Protein AF-A0A9X8GMB8-F1 (afdb_monomer_lite)

Foldseek 3Di:
DPPPPDDDDDDDDDDPVVVVVVQVVCVVVVHHPVRVVVVLVVLVVPPPNSVVVVVVVVVVVVPPPPDPPDPPDDDVVVVVLVVVCVVCVVVVHHPVVVPPPCPVPDDPVRVVVVVCCVVPVPDDD

Radius of gyration: 27.84 Å; chains: 1; bounding box: 99×46×33 Å

pLDDT: mean 79.1, std 17.33, range [40.59, 96.94]

Secondary structure (DSSP, 8-state):
---------------HHHHHHHHHHHHHTT--HHHHHHHHHHHHHT-HHHHHHHHHHHHHHHTS-------TT--HHHHHHHHHHHHHHHTT--GGGGGS----SS-HHHHHHHHHHHHH-----

Structure (mmCIF, N/CA/C/O backbone):
data_AF-A0A9X8GMB8-F1
#
_entry.id   AF-A0A9X8GMB8-F1
#
loop_
_atom_site.group_PDB
_atom_site.id
_atom_site.type_symbol
_atom_site.label_atom_id
_atom_site.label_alt_id
_atom_site.label_comp_id
_atom_site.label_asym_id
_atom_site.label_entity_id
_atom_site.label_seq_id
_atom_site.pdbx_PDB_ins_code
_atom_site.Cartn_x
_atom_site.Cartn_y
_atom_site.Cartn_z
_atom_site.occupancy
_atom_site.B_iso_or_equiv
_atom_site.auth_seq_id
_atom_site.auth_comp_id
_atom_site.auth_asym_id
_atom_site.auth_atom_id
_atom_site.pdbx_PDB_model_num
ATOM 1 N N . MET A 1 1 ? -31.008 -13.058 15.625 1.00 41.88 1 MET A N 1
ATOM 2 C CA . MET A 1 1 ? -31.033 -12.142 14.465 1.00 41.88 1 MET A CA 1
ATOM 3 C C . MET A 1 1 ? -29.823 -12.466 13.608 1.00 41.88 1 MET A C 1
ATOM 5 O O . MET A 1 1 ? -28.707 -12.232 14.051 1.00 41.88 1 MET A O 1
ATOM 9 N N . SER A 1 2 ? -30.019 -13.101 12.454 1.00 46.81 2 SER A N 1
ATOM 10 C CA . SER A 1 2 ? -28.922 -13.451 11.547 1.00 46.81 2 SER A CA 1
ATOM 11 C C . SER A 1 2 ? -28.374 -12.164 10.930 1.00 46.81 2 SER A C 1
ATOM 13 O O . SER A 1 2 ? -29.024 -11.566 10.075 1.00 46.81 2 SER A O 1
ATOM 15 N N . ASN A 1 3 ? -27.221 -11.695 11.413 1.00 53.69 3 ASN A N 1
ATOM 16 C CA . ASN A 1 3 ? -26.537 -10.530 10.860 1.00 53.69 3 ASN A CA 1
ATOM 17 C C . ASN A 1 3 ? -26.014 -10.904 9.467 1.00 53.69 3 ASN A C 1
ATOM 19 O O . ASN A 1 3 ? -24.936 -11.477 9.327 1.00 53.69 3 ASN A O 1
ATOM 23 N N . THR A 1 4 ? -26.826 -10.666 8.440 1.00 54.38 4 THR A N 1
ATOM 24 C CA . THR A 1 4 ? -26.414 -10.876 7.052 1.00 54.38 4 THR A CA 1
ATOM 25 C C . THR A 1 4 ? -25.367 -9.815 6.753 1.00 54.38 4 THR A C 1
ATOM 27 O O . THR A 1 4 ? -25.682 -8.627 6.753 1.00 54.38 4 THR A O 1
ATOM 30 N N . ALA A 1 5 ? -24.112 -10.224 6.571 1.00 65.56 5 ALA A N 1
ATOM 31 C CA . ALA A 1 5 ? -23.031 -9.304 6.250 1.00 65.56 5 ALA A CA 1
ATOM 32 C C . ALA A 1 5 ? -23.316 -8.652 4.888 1.00 65.56 5 ALA A C 1
ATOM 34 O O . ALA A 1 5 ? -23.106 -9.259 3.840 1.00 65.56 5 ALA A O 1
ATOM 35 N N . VAL A 1 6 ? -23.832 -7.423 4.907 1.00 80.25 6 VAL A N 1
ATOM 36 C CA . VAL A 1 6 ? -24.081 -6.642 3.695 1.00 80.25 6 VAL A CA 1
ATOM 37 C C . VAL A 1 6 ? -22.731 -6.220 3.126 1.00 80.25 6 VAL A C 1
ATOM 39 O O . VAL A 1 6 ? -21.990 -5.458 3.746 1.00 80.25 6 VAL A O 1
ATOM 42 N N . SER A 1 7 ? -22.384 -6.735 1.949 1.00 79.69 7 SER A N 1
ATOM 43 C CA . SER A 1 7 ? -21.189 -6.300 1.232 1.00 79.69 7 SER A CA 1
ATOM 44 C C . SER A 1 7 ? -21.454 -4.974 0.524 1.00 79.69 7 SER A C 1
ATOM 46 O O . SER A 1 7 ? -22.381 -4.881 -0.279 1.00 79.69 7 SER A O 1
ATOM 48 N N . VAL A 1 8 ? -20.610 -3.975 0.780 1.00 89.38 8 VAL A N 1
ATOM 49 C CA . VAL A 1 8 ? -20.626 -2.675 0.093 1.00 89.38 8 VAL A CA 1
ATOM 50 C C . VAL A 1 8 ? -19.424 -2.584 -0.848 1.00 89.38 8 VAL A C 1
ATOM 52 O O . VAL A 1 8 ? -18.335 -3.062 -0.522 1.00 89.38 8 VAL A O 1
ATOM 55 N N . GLN A 1 9 ? -19.622 -1.986 -2.024 1.00 91.06 9 GLN A N 1
ATOM 56 C CA . GLN A 1 9 ? -18.561 -1.749 -3.001 1.00 91.06 9 GLN A CA 1
ATOM 57 C C . GLN A 1 9 ? -17.826 -0.437 -2.704 1.00 91.06 9 GLN A C 1
ATOM 59 O O . GLN A 1 9 ? -18.450 0.583 -2.421 1.00 91.06 9 GLN A O 1
ATOM 64 N N . VAL A 1 10 ? -16.498 -0.459 -2.827 1.00 90.75 10 VAL A N 1
ATOM 65 C CA . VAL A 1 10 ? -15.643 0.733 -2.766 1.00 90.75 10 VAL A CA 1
ATOM 66 C C . VAL A 1 10 ? -14.985 0.908 -4.130 1.00 90.75 10 VAL A C 1
ATOM 68 O O . VAL A 1 10 ? -14.307 0.001 -4.607 1.00 90.75 10 VAL A O 1
ATOM 71 N N . ASN A 1 11 ? -15.198 2.065 -4.755 1.00 93.12 11 ASN A N 1
ATOM 72 C CA . ASN A 1 11 ? -14.630 2.401 -6.059 1.00 93.12 11 ASN A CA 1
ATOM 73 C C . ASN A 1 11 ? -13.512 3.430 -5.891 1.00 93.12 11 ASN A C 1
ATOM 75 O O . ASN A 1 11 ? -13.723 4.474 -5.278 1.00 93.12 11 ASN A O 1
ATOM 79 N N . VAL A 1 12 ? -12.344 3.149 -6.467 1.00 91.00 12 VAL A N 1
ATOM 80 C CA . VAL A 1 12 ? -11.163 4.020 -6.418 1.00 91.00 12 VAL A CA 1
ATOM 81 C C . VAL A 1 12 ? -10.651 4.235 -7.837 1.00 91.00 12 VAL A C 1
ATOM 83 O O . VAL A 1 12 ? -10.600 3.297 -8.632 1.00 91.00 12 VAL A O 1
ATOM 86 N N . ARG A 1 13 ? -10.281 5.476 -8.161 1.00 94.88 13 ARG A N 1
ATOM 87 C CA . ARG A 1 13 ? -9.612 5.817 -9.422 1.00 94.88 13 ARG A CA 1
ATOM 88 C C . ARG A 1 13 ? -8.103 5.818 -9.195 1.00 94.88 13 ARG A C 1
ATOM 90 O O . ARG A 1 13 ? -7.647 6.405 -8.220 1.00 94.88 13 ARG A O 1
ATOM 97 N N . MET A 1 14 ? -7.354 5.170 -10.082 1.00 92.62 14 MET A N 1
ATOM 98 C CA . MET A 1 14 ? -5.890 5.161 -10.064 1.00 92.62 14 MET A CA 1
ATOM 99 C C . MET A 1 14 ? -5.339 5.030 -11.483 1.00 92.62 14 MET A C 1
ATOM 101 O O . MET A 1 14 ? -6.042 4.547 -12.378 1.00 92.62 14 MET A O 1
ATOM 105 N N . ASP A 1 15 ? -4.076 5.404 -11.666 1.00 96.50 15 ASP A N 1
ATOM 106 C CA . ASP A 1 15 ? -3.384 5.246 -12.940 1.00 96.50 15 ASP A CA 1
ATOM 107 C C . ASP A 1 15 ? -3.247 3.769 -13.315 1.00 96.50 15 ASP A C 1
ATOM 109 O O . ASP A 1 15 ? -2.898 2.919 -12.493 1.00 96.50 15 ASP A O 1
ATOM 113 N N . LYS A 1 16 ? -3.490 3.450 -14.590 1.00 94.69 16 LYS A N 1
ATOM 114 C CA . LYS A 1 16 ? -3.395 2.073 -15.094 1.00 94.69 16 LYS A CA 1
ATOM 115 C C . LYS A 1 16 ? -2.020 1.426 -14.840 1.00 94.69 16 LYS A C 1
ATOM 117 O O . LYS A 1 16 ? -2.016 0.282 -14.393 1.00 94.69 16 LYS A O 1
ATOM 122 N N . PRO A 1 17 ? -0.875 2.105 -15.063 1.00 95.25 17 PRO A N 1
ATOM 123 C CA . PRO A 1 17 ? 0.432 1.520 -14.769 1.00 95.25 17 PRO A CA 1
ATOM 124 C C . PRO A 1 17 ? 0.619 1.204 -13.282 1.00 95.25 17 PRO A C 1
ATOM 126 O O . PRO A 1 17 ? 1.152 0.151 -12.944 1.00 95.25 17 PRO A O 1
ATOM 129 N N . LEU A 1 18 ? 0.130 2.082 -12.396 1.00 94.25 18 LEU A N 1
ATOM 130 C CA . LEU A 1 18 ? 0.188 1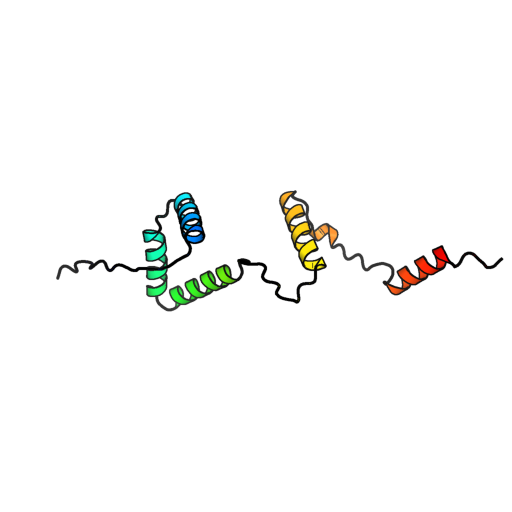.871 -10.950 1.00 94.25 18 LEU A CA 1
ATOM 131 C C . LEU A 1 18 ? -0.657 0.664 -10.533 1.00 94.25 18 LEU A C 1
ATOM 133 O O . LEU A 1 18 ? -0.192 -0.172 -9.762 1.00 94.25 18 LEU A O 1
ATOM 137 N N . ARG A 1 19 ? -1.870 0.543 -11.087 1.00 95.06 19 ARG A N 1
ATOM 138 C CA . ARG A 1 19 ? -2.737 -0.620 -10.875 1.00 95.06 19 ARG A CA 1
ATOM 139 C C . ARG A 1 19 ? -2.041 -1.913 -11.285 1.00 95.06 19 ARG A C 1
ATOM 141 O O . ARG A 1 19 ? -1.972 -2.841 -10.493 1.00 95.06 19 ARG A O 1
ATOM 148 N N . ASP A 1 20 ? -1.523 -1.962 -12.510 1.00 96.38 20 ASP A N 1
ATOM 149 C CA . ASP A 1 20 ? -0.954 -3.186 -13.077 1.00 96.38 20 ASP A CA 1
ATOM 150 C C . ASP A 1 20 ? 0.317 -3.617 -12.314 1.00 96.38 20 ASP A C 1
ATOM 152 O O . ASP A 1 20 ? 0.499 -4.802 -12.031 1.00 96.38 20 ASP A O 1
ATOM 156 N N . ALA A 1 21 ? 1.162 -2.659 -11.910 1.00 95.62 21 ALA A N 1
ATOM 157 C CA . ALA A 1 21 ? 2.334 -2.929 -11.075 1.00 95.62 21 ALA A CA 1
ATOM 158 C C . ALA A 1 21 ? 1.947 -3.406 -9.664 1.00 95.62 21 ALA A C 1
ATOM 160 O O . ALA A 1 21 ? 2.530 -4.363 -9.149 1.00 95.62 21 ALA A O 1
ATOM 161 N N . GLY A 1 22 ? 0.944 -2.769 -9.050 1.00 94.94 22 GLY A N 1
ATOM 162 C CA . GLY A 1 22 ? 0.411 -3.173 -7.751 1.00 94.94 22 GLY A CA 1
ATOM 163 C C . GLY A 1 22 ? -0.185 -4.581 -7.780 1.00 94.94 22 GLY A C 1
ATOM 164 O O . GLY A 1 22 ? 0.141 -5.397 -6.920 1.00 94.94 22 GLY A O 1
ATOM 165 N N . ASP A 1 23 ? -0.992 -4.894 -8.795 1.00 95.75 23 ASP A N 1
ATOM 166 C CA . ASP A 1 23 ? -1.599 -6.215 -8.982 1.00 95.75 23 ASP A CA 1
ATOM 167 C C . ASP A 1 23 ? -0.529 -7.306 -9.133 1.00 95.75 23 ASP A C 1
ATOM 169 O O . ASP A 1 23 ? -0.640 -8.364 -8.512 1.00 95.75 23 ASP A O 1
ATOM 173 N N . ALA A 1 24 ? 0.543 -7.042 -9.889 1.00 96.56 24 ALA A N 1
ATOM 174 C CA . ALA A 1 24 ? 1.665 -7.970 -10.026 1.00 96.56 24 ALA A CA 1
ATOM 175 C C . ALA A 1 24 ? 2.403 -8.200 -8.694 1.00 96.56 24 ALA A C 1
ATOM 177 O O . ALA A 1 24 ? 2.699 -9.344 -8.343 1.00 96.56 24 ALA A O 1
ATOM 178 N N . GLY A 1 25 ? 2.663 -7.136 -7.926 1.00 96.94 25 GLY A N 1
ATOM 179 C CA . GLY A 1 25 ? 3.302 -7.238 -6.610 1.00 96.94 25 GLY A CA 1
ATOM 180 C C . GLY A 1 25 ? 2.457 -8.022 -5.602 1.00 96.94 25 GLY A C 1
ATOM 181 O O . GLY A 1 25 ? 2.964 -8.905 -4.911 1.00 96.94 25 GLY A O 1
ATOM 182 N N . LEU A 1 26 ? 1.149 -7.759 -5.562 1.00 96.56 26 LEU A N 1
ATOM 183 C CA . LEU A 1 26 ? 0.211 -8.490 -4.709 1.00 96.56 26 LEU A CA 1
ATOM 184 C C . LEU A 1 26 ? 0.085 -9.962 -5.126 1.00 96.56 26 LEU A C 1
ATOM 186 O O . LEU A 1 26 ? 0.103 -10.846 -4.266 1.00 96.56 26 LEU A O 1
ATOM 190 N N . ALA A 1 27 ? 0.036 -10.243 -6.431 1.00 95.81 27 ALA A N 1
ATOM 191 C CA . ALA A 1 27 ? 0.009 -11.605 -6.955 1.00 95.81 27 ALA A CA 1
ATOM 192 C C . ALA A 1 27 ? 1.277 -12.391 -6.589 1.00 95.81 27 ALA A C 1
ATOM 194 O O . ALA A 1 27 ? 1.175 -13.551 -6.193 1.00 95.81 27 ALA A O 1
ATOM 195 N N . ALA A 1 28 ? 2.455 -11.758 -6.636 1.00 96.44 28 ALA A N 1
ATOM 196 C CA . ALA A 1 28 ? 3.709 -12.370 -6.193 1.00 96.44 28 ALA A CA 1
ATOM 197 C C . ALA A 1 28 ? 3.696 -12.735 -4.695 1.00 96.44 28 ALA A C 1
ATOM 199 O O . ALA A 1 28 ? 4.348 -13.693 -4.286 1.00 96.44 28 ALA A O 1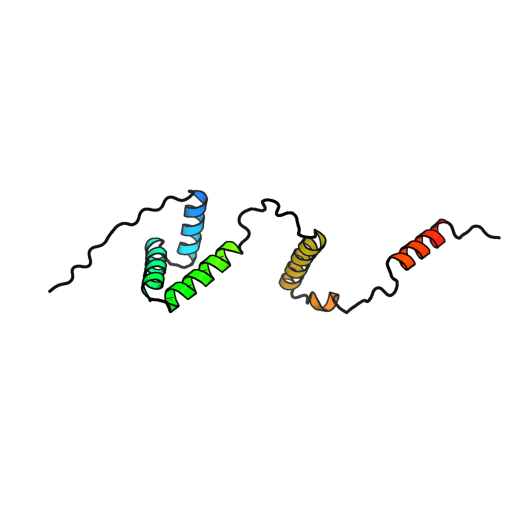
ATOM 200 N N . MET A 1 29 ? 2.915 -12.015 -3.884 1.00 96.12 29 MET A N 1
ATOM 201 C CA . MET A 1 29 ? 2.674 -12.330 -2.471 1.00 96.12 29 MET A CA 1
ATOM 202 C C . MET A 1 29 ? 1.530 -13.336 -2.2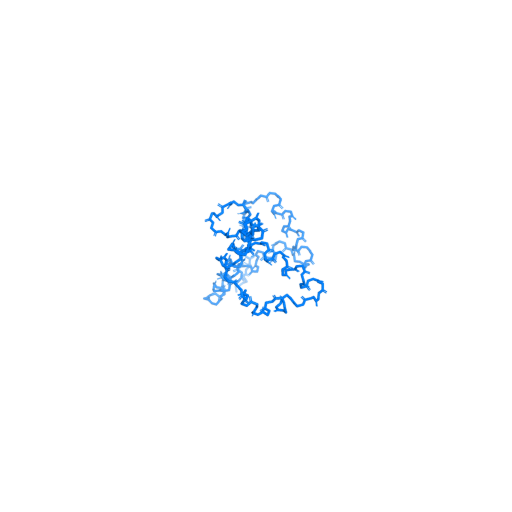44 1.00 96.12 29 MET A C 1
ATOM 204 O O . MET A 1 29 ? 1.247 -13.685 -1.098 1.00 96.12 29 MET A O 1
ATOM 208 N N . GLY A 1 30 ? 0.834 -13.782 -3.295 1.00 96.56 30 GLY A N 1
ATOM 209 C CA . GLY A 1 30 ? -0.353 -14.637 -3.181 1.00 96.56 30 GLY A CA 1
ATOM 210 C C . GLY A 1 30 ? -1.575 -13.931 -2.578 1.00 96.56 30 GLY A C 1
ATOM 211 O O . GLY A 1 30 ? -2.475 -14.587 -2.055 1.00 96.56 30 GLY A O 1
ATOM 212 N N . VAL A 1 31 ? -1.615 -12.597 -2.625 1.00 96.50 31 VAL A N 1
ATOM 213 C CA . VAL A 1 31 ? -2.689 -11.773 -2.057 1.00 96.50 31 VAL A CA 1
ATOM 214 C C . VAL A 1 31 ? -3.511 -11.166 -3.189 1.00 96.50 31 VAL A C 1
ATOM 216 O O . VAL A 1 31 ? -2.966 -10.566 -4.107 1.00 96.50 31 VAL A O 1
ATOM 219 N N . SER A 1 32 ? -4.841 -11.275 -3.133 1.00 95.31 32 SER A N 1
ATOM 220 C CA . SER A 1 32 ? -5.695 -10.576 -4.104 1.00 95.31 32 SER A CA 1
ATOM 221 C C . SER A 1 32 ? -5.854 -9.086 -3.756 1.00 95.31 32 SER A C 1
ATOM 223 O O . SER A 1 32 ? -5.859 -8.728 -2.570 1.00 95.31 32 SER A O 1
ATOM 225 N N . PRO A 1 33 ? -6.101 -8.205 -4.745 1.00 94.00 33 PRO A N 1
ATOM 226 C CA . PRO A 1 33 ? -6.335 -6.779 -4.497 1.00 94.00 33 PRO A CA 1
ATOM 227 C C . PRO A 1 33 ? -7.446 -6.516 -3.472 1.00 94.00 33 PRO A C 1
ATOM 229 O O . PRO A 1 33 ? -7.293 -5.711 -2.553 1.00 94.00 33 PRO A O 1
ATOM 232 N N . THR A 1 34 ? -8.550 -7.263 -3.547 1.00 93.38 34 THR A N 1
ATOM 233 C CA . THR A 1 34 ? -9.655 -7.150 -2.585 1.00 93.38 34 THR A CA 1
ATOM 234 C C . THR A 1 34 ? -9.237 -7.527 -1.161 1.00 93.38 34 THR A C 1
ATOM 236 O O . THR A 1 34 ? -9.687 -6.892 -0.205 1.00 93.38 34 THR A O 1
ATOM 239 N N . GLN A 1 35 ? -8.384 -8.541 -0.987 1.00 94.94 35 GLN A N 1
ATOM 240 C CA . GLN A 1 35 ? -7.867 -8.916 0.333 1.00 94.94 35 GLN A CA 1
ATOM 241 C C . GLN A 1 35 ? -6.937 -7.842 0.896 1.00 94.94 35 GLN A C 1
ATOM 243 O O . GLN A 1 35 ? -7.057 -7.514 2.078 1.00 94.94 35 GLN A O 1
ATOM 248 N N . ALA A 1 36 ? -6.063 -7.264 0.069 1.00 94.81 36 ALA A N 1
ATOM 249 C CA . ALA A 1 36 ? -5.191 -6.166 0.478 1.00 94.81 36 ALA A CA 1
ATOM 250 C C . ALA A 1 36 ? -6.018 -4.968 0.979 1.00 94.81 36 ALA A C 1
ATOM 252 O O . ALA A 1 36 ? -5.877 -4.553 2.131 1.00 94.81 36 ALA A O 1
ATOM 253 N N . VAL A 1 37 ? -6.986 -4.509 0.178 1.00 94.12 37 VAL A N 1
ATOM 254 C CA . VAL A 1 37 ? -7.891 -3.400 0.532 1.00 94.12 37 VAL A CA 1
ATOM 255 C C . VAL A 1 37 ? -8.664 -3.694 1.821 1.00 94.12 37 VAL A C 1
ATOM 257 O O . VAL A 1 37 ? -8.667 -2.887 2.749 1.00 94.12 37 VAL A O 1
ATOM 260 N N . ARG A 1 38 ? -9.268 -4.882 1.952 1.00 94.44 38 ARG A N 1
ATOM 261 C CA . ARG A 1 38 ? -9.986 -5.265 3.182 1.00 94.44 38 ARG A CA 1
ATOM 262 C C . ARG A 1 38 ? -9.080 -5.334 4.409 1.00 94.44 38 ARG A C 1
ATOM 264 O O . ARG A 1 38 ? -9.561 -5.176 5.526 1.00 94.44 38 ARG A O 1
ATOM 271 N N . THR A 1 39 ? -7.794 -5.621 4.238 1.00 95.00 39 THR A N 1
ATOM 272 C CA . THR A 1 39 ? -6.828 -5.648 5.345 1.00 95.00 39 THR A CA 1
ATOM 273 C C . THR A 1 39 ? -6.525 -4.240 5.832 1.00 95.00 39 THR A C 1
ATOM 275 O O . THR A 1 39 ? -6.584 -4.004 7.035 1.00 95.00 39 THR A O 1
ATOM 278 N N . VAL A 1 40 ? -6.326 -3.295 4.911 1.00 94.62 40 VAL A N 1
ATOM 279 C CA . VAL A 1 40 ? -6.156 -1.872 5.239 1.00 94.62 40 VAL A CA 1
ATOM 280 C C . VAL A 1 40 ? -7.382 -1.332 5.983 1.00 94.62 40 VAL A C 1
ATOM 282 O O . VAL A 1 40 ? -7.239 -0.721 7.038 1.00 94.62 40 VAL A O 1
ATOM 285 N N . TRP A 1 41 ? -8.596 -1.632 5.506 1.00 94.81 41 TRP A N 1
ATOM 286 C CA . TRP A 1 41 ? -9.830 -1.205 6.182 1.00 94.81 41 TRP A CA 1
ATOM 287 C C . TRP A 1 41 ? -10.012 -1.836 7.565 1.00 94.81 41 TRP A C 1
ATOM 289 O O . TRP A 1 41 ? -10.447 -1.158 8.493 1.00 94.81 41 TRP A O 1
ATOM 299 N N . ARG A 1 42 ? -9.660 -3.118 7.730 1.00 95.44 42 ARG A N 1
ATOM 300 C CA . ARG A 1 42 ? -9.670 -3.763 9.052 1.00 95.44 42 ARG A CA 1
ATOM 301 C C . ARG A 1 42 ? -8.683 -3.095 9.997 1.00 95.44 42 ARG A C 1
ATOM 303 O O . ARG A 1 42 ? -9.036 -2.866 11.143 1.00 95.44 42 ARG A O 1
ATOM 310 N N . LEU A 1 43 ? -7.491 -2.748 9.514 1.00 95.94 43 LEU A N 1
ATOM 311 C CA . LEU A 1 43 ? -6.499 -2.049 10.321 1.00 95.94 43 LEU A CA 1
ATOM 312 C C . LEU A 1 43 ? -7.013 -0.674 10.764 1.00 95.94 43 LEU A C 1
ATOM 314 O O . LEU A 1 43 ? -6.927 -0.360 11.944 1.00 95.94 43 LEU A O 1
ATOM 318 N N . ALA A 1 44 ? -7.634 0.093 9.864 1.00 94.69 44 ALA A N 1
ATOM 319 C CA . ALA A 1 44 ? -8.261 1.370 10.211 1.00 94.69 44 ALA A CA 1
ATOM 320 C C . ALA A 1 44 ? -9.376 1.212 11.262 1.00 94.69 44 ALA A C 1
ATOM 322 O O . ALA A 1 44 ? -9.514 2.041 12.159 1.00 94.69 44 ALA A O 1
ATOM 323 N N . ALA A 1 45 ? -10.150 0.127 11.181 1.00 95.81 45 ALA A N 1
ATOM 324 C CA . ALA A 1 45 ? -11.234 -0.166 12.116 1.00 95.81 45 ALA A CA 1
ATOM 325 C C . ALA A 1 45 ? -10.760 -0.682 13.491 1.00 95.81 45 ALA A C 1
ATOM 327 O O . ALA A 1 45 ? -11.563 -0.738 14.420 1.00 95.81 45 ALA A O 1
ATOM 328 N N . SER A 1 46 ? -9.478 -1.027 13.657 1.00 95.31 46 SER A N 1
ATOM 329 C CA . SER A 1 46 ? -8.918 -1.570 14.909 1.00 95.31 46 SER A CA 1
ATOM 330 C C . SER A 1 46 ? -8.657 -0.517 16.001 1.00 95.31 46 SER A C 1
ATOM 332 O O . SER A 1 46 ? -8.032 -0.825 17.017 1.00 95.31 46 SER A O 1
ATOM 334 N N . GLY A 1 47 ? -9.105 0.727 15.817 1.00 94.38 47 GLY A N 1
ATOM 335 C CA . GLY A 1 47 ? -8.937 1.806 16.793 1.00 94.38 47 GLY A CA 1
ATOM 336 C C . GLY A 1 47 ? -7.539 2.448 16.773 1.00 94.38 47 GLY A C 1
ATOM 337 O O . GLY A 1 47 ? -6.825 2.333 15.774 1.00 94.38 47 GLY A O 1
ATOM 338 N N . PRO A 1 48 ? -7.120 3.131 17.858 1.00 95.94 48 PRO A N 1
ATOM 339 C CA . PRO A 1 48 ? -5.927 3.988 17.859 1.00 95.94 48 PRO A CA 1
ATOM 340 C C . PRO A 1 48 ? -4.638 3.288 17.412 1.00 95.94 48 PRO A C 1
ATOM 342 O O . PRO A 1 48 ? -3.882 3.836 16.617 1.00 95.94 48 PRO A O 1
ATOM 345 N N . ALA A 1 49 ? -4.414 2.046 17.850 1.00 93.19 49 ALA A N 1
ATOM 346 C CA . ALA A 1 49 ? -3.239 1.269 17.452 1.00 93.19 49 ALA A CA 1
ATOM 347 C C . ALA A 1 49 ? -3.201 0.974 15.942 1.00 93.19 49 ALA A C 1
ATOM 349 O O . ALA A 1 49 ? -2.134 0.990 15.329 1.00 93.19 49 ALA A O 1
ATOM 350 N N . GLY A 1 50 ? -4.365 0.727 15.334 1.00 94.44 50 GLY A N 1
ATOM 351 C CA . GLY A 1 50 ? -4.485 0.519 13.896 1.00 94.44 50 GLY A CA 1
ATOM 352 C C . GLY A 1 50 ? -4.231 1.795 13.095 1.00 94.44 50 GLY A C 1
ATOM 353 O O . GLY A 1 50 ? -3.526 1.758 12.088 1.00 94.44 50 GLY A O 1
ATOM 354 N N . ILE A 1 51 ? -4.718 2.935 13.594 1.00 95.88 51 ILE A N 1
ATOM 355 C CA . ILE A 1 51 ? -4.447 4.255 13.008 1.00 95.88 51 ILE A CA 1
ATOM 356 C C . ILE A 1 51 ? -2.942 4.548 13.037 1.00 95.88 51 ILE A C 1
ATOM 358 O O . ILE A 1 51 ? -2.367 4.837 11.992 1.00 95.88 51 ILE A O 1
ATOM 362 N N . SER A 1 52 ? -2.269 4.356 14.176 1.00 94.81 52 SER A N 1
ATOM 363 C CA . SER A 1 52 ? -0.817 4.563 14.270 1.00 94.81 52 SER A CA 1
ATOM 364 C C . SER A 1 52 ? -0.008 3.632 13.358 1.00 94.81 52 SER A C 1
ATOM 366 O O . SER A 1 52 ? 1.060 4.005 12.871 1.00 94.81 52 SER A O 1
ATOM 368 N N . ALA A 1 53 ? -0.481 2.407 13.113 1.00 94.25 53 ALA A N 1
ATOM 369 C CA . ALA A 1 53 ? 0.156 1.501 12.159 1.00 94.25 53 ALA A CA 1
ATOM 370 C C . ALA A 1 53 ? -0.000 1.991 10.707 1.00 94.25 53 ALA A C 1
ATOM 372 O O . ALA A 1 53 ? 0.952 1.911 9.930 1.00 94.25 53 ALA A O 1
ATOM 373 N N . LEU A 1 54 ? -1.168 2.536 10.352 1.00 95.44 54 LEU A N 1
ATOM 374 C CA . LEU A 1 54 ? -1.407 3.139 9.039 1.00 95.44 54 LEU A CA 1
ATOM 375 C C . LEU A 1 54 ? -0.592 4.416 8.827 1.00 95.44 54 LEU A C 1
ATOM 377 O O . LEU A 1 54 ? -0.020 4.587 7.756 1.00 95.44 54 LEU A O 1
ATOM 381 N N . GLU A 1 55 ? -0.475 5.275 9.840 1.00 94.81 55 GLU A N 1
ATOM 382 C CA . GLU A 1 55 ? 0.365 6.479 9.777 1.00 94.81 55 GLU A CA 1
ATOM 383 C C . GLU A 1 55 ? 1.819 6.128 9.447 1.00 94.81 55 GLU A C 1
ATOM 385 O O . GLU A 1 55 ? 2.416 6.726 8.552 1.00 94.81 55 GLU A O 1
ATOM 390 N N . LYS A 1 56 ? 2.373 5.098 10.102 1.00 93.62 56 LYS A N 1
ATOM 391 C CA . LYS A 1 56 ? 3.725 4.597 9.808 1.00 93.62 56 LYS A CA 1
ATOM 392 C C . LYS A 1 56 ? 3.838 4.052 8.385 1.00 93.62 56 LYS A C 1
ATOM 394 O O . LYS A 1 56 ? 4.795 4.377 7.690 1.00 93.62 56 LYS A O 1
ATOM 399 N N . LEU A 1 57 ? 2.860 3.257 7.944 1.00 91.81 57 LEU A N 1
ATOM 400 C CA . LEU A 1 57 ? 2.826 2.705 6.587 1.00 91.81 57 LEU A CA 1
ATOM 401 C C . LEU A 1 57 ? 2.833 3.819 5.527 1.00 91.81 57 LEU A C 1
ATOM 403 O O . LEU A 1 57 ? 3.604 3.758 4.569 1.00 91.81 57 LEU A O 1
ATOM 407 N N . PHE A 1 58 ? 2.003 4.848 5.703 1.00 89.62 58 PHE A N 1
ATOM 408 C CA . PHE A 1 58 ? 1.918 5.970 4.768 1.00 89.62 58 PHE A CA 1
ATOM 409 C C . PHE A 1 58 ? 3.160 6.862 4.806 1.00 89.62 58 PHE A C 1
ATOM 411 O O . PHE A 1 58 ? 3.622 7.287 3.748 1.00 89.62 58 PHE A O 1
ATOM 418 N N . ALA A 1 59 ? 3.759 7.077 5.979 1.00 90.31 59 ALA A N 1
ATOM 419 C CA . ALA A 1 59 ? 5.030 7.787 6.095 1.00 90.31 59 ALA A CA 1
ATOM 420 C C . ALA A 1 59 ? 6.166 7.056 5.353 1.00 90.31 59 ALA A C 1
ATOM 422 O O . ALA A 1 59 ? 6.932 7.684 4.626 1.00 90.31 59 ALA A O 1
ATOM 423 N N . SER A 1 60 ? 6.242 5.723 5.460 1.00 82.25 60 SER A N 1
ATOM 424 C CA . SER A 1 60 ? 7.210 4.919 4.699 1.00 82.25 60 SER A CA 1
ATOM 425 C C . SER A 1 60 ? 6.948 4.937 3.190 1.00 82.25 60 SER A C 1
ATOM 427 O O . SER A 1 60 ? 7.894 4.908 2.408 1.00 82.25 60 SER A O 1
ATOM 429 N N . SER A 1 61 ? 5.684 5.019 2.766 1.00 73.56 61 SER A N 1
ATOM 430 C CA . SER A 1 61 ? 5.331 5.135 1.346 1.00 73.56 61 SER A CA 1
ATOM 431 C C . SER A 1 61 ? 5.711 6.493 0.753 1.00 73.56 61 SER A C 1
ATOM 433 O O . SER A 1 61 ? 6.110 6.544 -0.406 1.00 73.56 61 SER A O 1
ATOM 435 N N . ALA A 1 62 ? 5.602 7.579 1.524 1.00 59.78 62 ALA A N 1
ATOM 436 C CA . ALA A 1 62 ? 6.004 8.922 1.096 1.00 59.78 62 ALA A CA 1
ATOM 437 C C . ALA A 1 62 ? 7.532 9.097 1.028 1.00 59.78 62 ALA A C 1
ATOM 439 O O . ALA A 1 62 ? 8.022 9.959 0.307 1.00 59.78 62 ALA A O 1
ATOM 440 N N . ALA A 1 63 ? 8.283 8.267 1.757 1.00 55.69 63 ALA A N 1
ATOM 441 C CA . ALA A 1 63 ? 9.743 8.229 1.709 1.00 55.69 63 ALA A CA 1
ATOM 442 C C . ALA A 1 63 ? 10.297 7.430 0.511 1.00 55.69 63 ALA A C 1
ATOM 444 O O . ALA A 1 63 ? 11.502 7.447 0.267 1.00 55.69 63 ALA A O 1
ATOM 445 N N . SER A 1 64 ? 9.444 6.722 -0.241 1.00 47.53 64 SER A N 1
ATOM 446 C CA . SER A 1 64 ? 9.850 6.091 -1.497 1.00 47.53 64 SER A CA 1
ATOM 447 C C . SER A 1 64 ? 9.872 7.157 -2.599 1.00 47.53 64 SER A C 1
ATOM 449 O O . SER A 1 64 ? 8.859 7.835 -2.783 1.00 47.53 64 SER A O 1
ATOM 451 N N . PRO A 1 65 ? 10.986 7.348 -3.331 1.00 45.31 65 PRO A N 1
ATOM 452 C CA . PRO A 1 65 ? 11.127 8.440 -4.285 1.00 45.31 65 PRO A CA 1
ATOM 453 C C . PRO A 1 65 ? 10.334 8.131 -5.561 1.00 45.31 65 PRO A C 1
ATOM 455 O O . PRO A 1 65 ? 10.883 7.734 -6.587 1.00 45.31 65 PRO A O 1
ATOM 458 N N . ALA A 1 66 ? 9.016 8.310 -5.510 1.00 48.06 66 ALA A N 1
ATOM 459 C CA . ALA A 1 66 ? 8.210 8.453 -6.707 1.00 48.06 66 ALA A CA 1
ATOM 460 C C . ALA A 1 66 ? 8.351 9.902 -7.187 1.00 48.06 66 ALA A C 1
ATOM 462 O O . ALA A 1 66 ? 7.776 10.825 -6.618 1.00 48.06 66 ALA A O 1
ATOM 463 N N . HIS A 1 67 ? 9.134 10.040 -8.257 1.00 43.34 67 HIS A N 1
ATOM 464 C CA . HIS A 1 67 ? 9.497 11.260 -8.975 1.00 43.34 67 HIS A CA 1
ATOM 465 C C . HIS A 1 67 ? 10.641 12.057 -8.347 1.00 43.34 67 HIS A C 1
ATOM 467 O O . HIS A 1 67 ? 10.463 12.895 -7.470 1.00 43.34 67 HIS A O 1
ATOM 473 N N . ALA A 1 68 ? 11.827 11.865 -8.931 1.00 44.59 68 ALA A N 1
ATOM 474 C CA . ALA A 1 68 ? 12.847 12.894 -9.052 1.00 44.59 68 ALA A CA 1
ATOM 475 C C . ALA A 1 68 ? 12.260 14.123 -9.780 1.0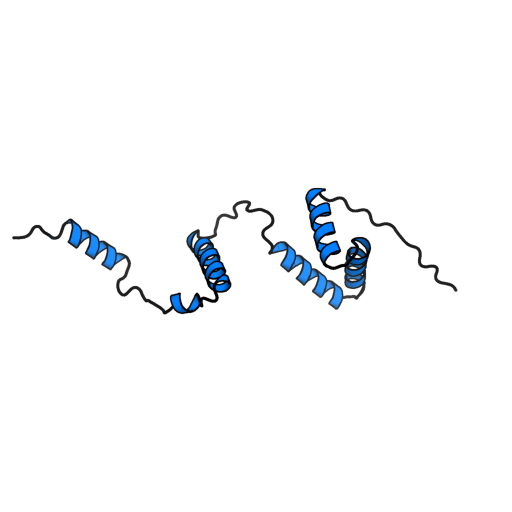0 44.59 68 ALA A C 1
ATOM 477 O O . ALA A 1 68 ? 12.498 14.356 -10.960 1.00 44.59 68 ALA A O 1
ATOM 478 N N . GLY A 1 69 ? 11.428 14.886 -9.080 1.00 40.59 69 GLY A N 1
ATOM 479 C CA . GLY A 1 69 ? 11.214 16.297 -9.327 1.00 40.59 69 GLY A CA 1
ATOM 480 C C . GLY A 1 69 ? 12.151 17.022 -8.382 1.00 40.59 69 GLY A C 1
ATOM 481 O O . GLY A 1 69 ? 11.908 17.029 -7.181 1.00 40.59 69 GLY A O 1
ATOM 482 N N . ALA A 1 70 ? 13.252 17.527 -8.936 1.00 53.09 70 ALA A N 1
ATOM 483 C CA . ALA A 1 70 ? 14.279 18.338 -8.295 1.00 53.09 70 ALA A CA 1
ATOM 484 C C . ALA A 1 70 ? 13.812 19.057 -7.012 1.00 53.09 70 ALA A C 1
ATOM 486 O O . ALA A 1 70 ? 13.268 20.160 -7.068 1.00 53.09 70 ALA A O 1
ATOM 487 N N . SER A 1 71 ? 14.077 18.455 -5.849 1.00 46.50 71 SER A N 1
ATOM 488 C CA . SER A 1 71 ? 14.137 19.205 -4.599 1.00 46.50 71 SER A CA 1
ATOM 489 C C . SER A 1 71 ? 15.571 19.687 -4.447 1.00 46.50 71 SER A C 1
ATOM 491 O O . SER A 1 71 ? 16.486 18.947 -4.089 1.00 46.50 71 SER A O 1
ATOM 493 N N . SER A 1 72 ? 15.753 20.935 -4.859 1.00 52.75 72 SER A N 1
ATOM 494 C CA . SER A 1 72 ? 16.963 21.732 -4.731 1.00 52.75 72 SER A CA 1
ATOM 495 C C . SER A 1 72 ? 17.491 21.687 -3.290 1.00 52.75 72 SER A C 1
ATOM 497 O O . SER A 1 72 ? 16.922 22.326 -2.409 1.00 52.75 72 SER A O 1
ATOM 499 N N . GLY A 1 73 ? 18.575 20.943 -3.048 1.00 58.09 73 GLY A N 1
ATOM 500 C CA . GLY A 1 73 ? 19.271 20.939 -1.755 1.00 58.09 73 GLY A CA 1
ATOM 501 C C . GLY A 1 73 ? 20.220 19.764 -1.505 1.00 58.09 73 GLY A C 1
ATOM 502 O O . GLY A 1 73 ? 21.110 19.879 -0.665 1.00 58.09 73 GLY A O 1
ATOM 503 N N . GLU A 1 74 ? 20.086 18.646 -2.221 1.00 56.78 74 GLU A N 1
ATOM 504 C CA . GLU A 1 74 ? 21.004 17.518 -2.034 1.00 56.78 74 GLU A CA 1
ATOM 505 C C . GLU A 1 74 ? 22.328 17.740 -2.767 1.00 56.78 74 GLU A C 1
ATOM 507 O O . GLU A 1 74 ? 22.377 17.884 -3.988 1.00 56.78 74 GLU A O 1
ATOM 512 N N . ASN A 1 75 ? 23.420 17.755 -1.999 1.00 72.00 75 ASN A N 1
ATOM 513 C CA . ASN A 1 75 ? 24.770 17.797 -2.541 1.00 72.00 75 ASN A CA 1
ATOM 514 C C . ASN A 1 75 ? 24.989 16.553 -3.433 1.00 72.00 75 ASN A C 1
ATOM 516 O O . ASN A 1 75 ? 24.833 15.432 -2.936 1.00 72.00 75 ASN A O 1
ATOM 520 N N . PRO A 1 76 ? 25.372 16.709 -4.714 1.00 72.06 76 PRO A N 1
ATOM 521 C CA . PRO A 1 76 ? 25.594 15.588 -5.632 1.00 72.06 76 PRO A CA 1
ATOM 522 C C . PRO A 1 76 ? 26.625 14.575 -5.111 1.00 72.06 76 PRO A C 1
ATOM 524 O O . PRO A 1 76 ? 26.553 13.394 -5.447 1.00 72.06 76 PRO A O 1
ATOM 527 N N . LEU A 1 77 ? 27.540 15.000 -4.233 1.00 76.38 77 LEU A N 1
ATOM 528 C CA . LEU A 1 77 ? 28.487 14.115 -3.553 1.00 76.38 77 LEU A CA 1
ATOM 529 C C . LEU A 1 77 ? 27.790 13.132 -2.605 1.00 76.38 77 LEU A C 1
ATOM 531 O O . LEU A 1 77 ? 28.169 11.965 -2.554 1.00 76.38 77 LEU A O 1
ATOM 535 N N . ASN A 1 78 ? 26.736 13.560 -1.904 1.00 76.06 78 ASN A N 1
ATOM 536 C CA . ASN A 1 78 ? 25.976 12.686 -1.007 1.00 76.06 78 ASN A CA 1
ATOM 537 C C . ASN A 1 78 ? 25.187 11.636 -1.797 1.00 76.06 78 ASN A C 1
ATOM 539 O O . ASN A 1 78 ? 25.130 10.473 -1.398 1.00 76.06 78 ASN A O 1
ATOM 543 N N . GLN A 1 79 ? 24.634 12.025 -2.950 1.00 76.19 79 GLN A N 1
ATOM 544 C CA . GLN A 1 79 ? 23.976 11.089 -3.865 1.00 76.19 79 GLN A CA 1
ATOM 545 C C . GLN A 1 79 ? 24.978 10.078 -4.442 1.00 76.19 79 GLN A C 1
ATOM 547 O O . GLN A 1 79 ? 24.717 8.873 -4.434 1.00 76.19 79 GLN A O 1
ATOM 552 N N . GLY A 1 80 ? 26.152 10.549 -4.876 1.00 80.12 80 GLY A N 1
ATOM 553 C CA . GLY A 1 80 ? 27.240 9.688 -5.343 1.00 80.12 80 GLY A CA 1
ATOM 554 C C . GLY A 1 80 ? 27.714 8.703 -4.271 1.00 80.12 80 GLY A C 1
ATOM 555 O O . GLY A 1 80 ? 27.883 7.515 -4.552 1.00 80.12 80 GLY A O 1
ATOM 556 N N . TRP A 1 81 ? 27.847 9.163 -3.025 1.00 84.06 81 TRP A N 1
ATOM 557 C CA . TRP A 1 81 ? 28.228 8.321 -1.892 1.00 84.06 81 TRP A CA 1
ATOM 558 C C . TRP A 1 81 ? 27.185 7.243 -1.580 1.00 84.06 81 TRP A C 1
ATOM 560 O O . TRP A 1 81 ? 27.540 6.087 -1.345 1.00 84.06 81 TRP A O 1
ATOM 570 N N . GLY A 1 82 ? 25.894 7.585 -1.640 1.00 80.19 82 GLY A N 1
ATOM 571 C CA . GLY A 1 82 ? 24.807 6.620 -1.461 1.00 80.19 82 GLY A CA 1
ATOM 572 C C . GLY A 1 82 ? 24.850 5.486 -2.490 1.00 80.19 82 GLY A C 1
ATOM 573 O O . GLY A 1 82 ? 24.727 4.314 -2.128 1.00 80.19 82 GLY A O 1
ATOM 574 N N . LEU A 1 83 ? 25.098 5.817 -3.762 1.00 87.31 83 LEU A N 1
ATOM 575 C CA . LEU A 1 83 ? 25.246 4.832 -4.840 1.00 87.31 83 LEU A CA 1
ATOM 576 C C . LEU A 1 83 ? 26.468 3.926 -4.635 1.00 87.31 83 LEU A C 1
ATOM 578 O O . LEU A 1 83 ? 26.368 2.708 -4.796 1.00 87.31 83 LEU A O 1
ATOM 582 N N . PHE A 1 84 ? 27.605 4.512 -4.256 1.00 84.38 84 PHE A N 1
ATOM 583 C CA . PHE A 1 84 ? 28.839 3.780 -3.977 1.00 84.38 84 PHE A CA 1
ATOM 584 C C . PHE A 1 84 ? 28.673 2.804 -2.805 1.00 84.38 84 PHE A C 1
ATOM 586 O O . PHE A 1 84 ? 28.953 1.613 -2.945 1.00 84.38 84 PHE A O 1
ATOM 593 N N . SER A 1 85 ? 28.135 3.281 -1.680 1.00 82.00 85 SER A N 1
ATOM 594 C CA . SER A 1 85 ? 27.895 2.464 -0.487 1.00 82.00 85 SER A CA 1
ATOM 595 C C . SER A 1 85 ? 26.967 1.280 -0.788 1.00 82.00 85 SER A C 1
ATOM 597 O O . SER A 1 85 ? 27.275 0.135 -0.446 1.00 82.00 85 SER A O 1
ATOM 599 N N . ALA A 1 86 ? 25.885 1.523 -1.538 1.00 81.94 86 ALA A N 1
ATOM 600 C CA . ALA A 1 86 ? 24.971 0.470 -1.967 1.00 81.94 86 ALA A CA 1
ATOM 601 C C . ALA A 1 86 ? 25.661 -0.588 -2.850 1.00 81.94 86 ALA A C 1
ATOM 603 O O . ALA A 1 86 ? 25.382 -1.782 -2.719 1.00 81.94 86 ALA A O 1
ATOM 604 N N . ALA A 1 87 ? 26.576 -0.181 -3.735 1.00 84.75 87 ALA A N 1
ATOM 605 C CA . ALA A 1 87 ? 27.356 -1.108 -4.552 1.00 84.75 87 ALA A CA 1
ATOM 606 C C . ALA A 1 87 ? 28.324 -1.951 -3.703 1.00 84.75 87 ALA A C 1
ATOM 608 O O . ALA A 1 87 ? 28.388 -3.168 -3.889 1.00 84.75 87 ALA A O 1
ATOM 609 N N . CYS A 1 88 ? 29.012 -1.341 -2.733 1.00 82.75 88 CYS A N 1
ATOM 610 C CA . CYS A 1 88 ? 29.890 -2.045 -1.797 1.00 82.75 88 CYS A CA 1
ATOM 611 C C . CYS A 1 88 ? 29.134 -3.112 -0.998 1.00 82.75 88 CYS A C 1
ATOM 613 O O . CYS A 1 88 ? 29.564 -4.264 -0.969 1.00 82.75 88 CYS A O 1
ATOM 615 N N . THR A 1 89 ? 27.957 -2.783 -0.451 1.00 81.50 89 THR A N 1
ATOM 616 C CA . THR A 1 89 ? 27.120 -3.758 0.272 1.00 81.50 89 THR A CA 1
ATOM 617 C C . THR A 1 89 ? 26.753 -4.958 -0.603 1.00 81.50 89 THR A C 1
ATOM 619 O O . THR A 1 89 ? 26.824 -6.099 -0.149 1.00 81.50 89 THR A O 1
ATOM 622 N N . ARG A 1 90 ? 26.407 -4.734 -1.878 1.00 83.75 90 ARG A N 1
ATOM 623 C CA . ARG A 1 90 ? 26.070 -5.822 -2.819 1.00 83.75 90 ARG A CA 1
ATOM 624 C C . ARG A 1 90 ? 27.257 -6.734 -3.125 1.00 83.75 90 ARG A C 1
ATOM 626 O O . ARG A 1 90 ? 27.049 -7.897 -3.454 1.00 83.75 90 ARG A O 1
ATOM 633 N N . LEU A 1 91 ? 28.475 -6.214 -3.010 1.00 86.00 91 LEU A N 1
ATOM 634 C CA . LEU A 1 91 ? 29.721 -6.954 -3.203 1.00 86.00 91 LEU A CA 1
ATOM 635 C C . LEU A 1 91 ? 30.271 -7.549 -1.894 1.00 86.00 91 LEU A C 1
ATOM 637 O O . LEU A 1 91 ? 31.337 -8.156 -1.912 1.00 86.00 91 LEU A O 1
ATOM 641 N N . GLY A 1 92 ? 29.567 -7.383 -0.767 1.00 83.62 92 GLY A N 1
ATOM 642 C CA . GLY A 1 92 ? 30.041 -7.813 0.552 1.00 83.62 92 GLY A CA 1
ATOM 643 C C . GLY A 1 92 ? 31.238 -7.006 1.066 1.00 83.62 92 GLY A C 1
ATOM 644 O O . GLY A 1 92 ? 31.944 -7.461 1.962 1.00 83.62 92 GLY A O 1
ATOM 645 N N . LEU A 1 93 ? 31.481 -5.827 0.489 1.00 82.94 93 LEU A N 1
ATOM 646 C CA . LEU A 1 93 ? 32.535 -4.908 0.896 1.00 82.94 93 LEU A CA 1
ATOM 647 C C . LEU A 1 93 ? 31.994 -3.959 1.964 1.00 82.94 93 LEU A C 1
ATOM 649 O O . LEU A 1 93 ? 30.945 -3.334 1.783 1.00 82.94 93 LEU A O 1
ATOM 653 N N . ASP A 1 94 ? 32.730 -3.824 3.062 1.00 73.69 94 ASP A N 1
ATOM 654 C CA . ASP A 1 94 ? 32.410 -2.847 4.094 1.00 73.69 94 ASP A CA 1
ATOM 655 C C . ASP A 1 94 ? 32.855 -1.441 3.659 1.00 73.69 94 ASP A C 1
ATOM 657 O O . ASP A 1 94 ? 34.033 -1.085 3.724 1.00 73.69 94 ASP A O 1
ATOM 661 N N . ALA A 1 95 ? 31.895 -0.625 3.218 1.00 63.19 95 ALA A N 1
ATOM 662 C CA . ALA A 1 95 ? 32.139 0.769 2.855 1.00 63.19 95 ALA A CA 1
ATOM 663 C C . ALA A 1 95 ? 32.584 1.626 4.058 1.00 63.19 95 ALA A C 1
ATOM 665 O O . ALA A 1 95 ? 33.221 2.662 3.860 1.00 63.19 95 ALA A O 1
ATOM 666 N N . SER A 1 96 ? 32.311 1.198 5.299 1.00 60.84 96 SER A N 1
ATOM 667 C CA . SER A 1 96 ? 32.761 1.894 6.511 1.00 60.84 96 SER A CA 1
ATOM 668 C C . SER A 1 96 ? 34.272 1.796 6.722 1.00 60.84 96 SER A C 1
ATOM 670 O O . SER A 1 96 ? 34.859 2.697 7.318 1.00 60.84 96 SER A O 1
ATOM 672 N N . THR A 1 97 ? 34.930 0.788 6.143 1.00 53.19 97 THR A N 1
ATOM 673 C CA . THR A 1 97 ? 36.397 0.683 6.137 1.00 53.19 97 THR A CA 1
ATOM 674 C C . THR A 1 97 ? 37.049 1.773 5.266 1.00 53.19 97 THR A C 1
ATOM 676 O O . THR A 1 97 ? 38.188 2.162 5.512 1.00 53.19 97 THR A O 1
ATOM 679 N N . SER A 1 98 ? 36.322 2.353 4.300 1.00 53.66 98 SER A N 1
ATOM 680 C CA . SER A 1 98 ? 36.796 3.514 3.526 1.00 53.66 98 SER A CA 1
ATOM 681 C C . SER A 1 98 ? 36.635 4.845 4.272 1.00 53.66 98 SER A C 1
ATOM 683 O O . SER A 1 98 ? 37.185 5.850 3.828 1.00 53.66 98 SER A O 1
ATOM 685 N N . MET A 1 99 ? 35.893 4.860 5.387 1.00 50.12 99 MET A N 1
ATOM 686 C CA . MET A 1 99 ? 35.743 6.009 6.287 1.00 50.12 99 MET A CA 1
ATOM 687 C C . MET A 1 99 ? 36.667 5.906 7.505 1.00 50.12 99 MET A C 1
ATOM 689 O O . MET A 1 99 ? 36.384 6.511 8.543 1.00 50.12 99 MET A O 1
ATOM 693 N N . VAL A 1 100 ? 37.795 5.178 7.405 1.00 50.59 100 VAL A N 1
ATOM 694 C CA . VAL A 1 100 ? 38.933 5.513 8.270 1.00 50.59 100 VAL A CA 1
ATOM 695 C C . VAL A 1 100 ? 39.118 7.006 8.098 1.00 50.59 100 VAL A C 1
ATOM 697 O O . VAL A 1 100 ? 39.232 7.481 6.972 1.00 50.59 100 VAL A O 1
ATOM 700 N N . ASN A 1 101 ? 39.023 7.716 9.214 1.00 50.81 101 ASN A N 1
ATOM 701 C CA . ASN A 1 101 ? 39.128 9.154 9.330 1.00 50.81 101 ASN A CA 1
ATOM 702 C C . ASN A 1 101 ? 40.507 9.576 8.805 1.00 50.81 101 ASN A C 1
ATOM 704 O O . ASN A 1 101 ? 41.441 9.809 9.569 1.00 50.81 101 ASN A O 1
ATOM 708 N N . VAL A 1 102 ? 40.664 9.598 7.482 1.00 53.03 102 VAL A N 1
ATOM 709 C CA . VAL A 1 102 ? 41.722 10.313 6.804 1.00 53.03 102 VAL A CA 1
ATOM 710 C C . VAL A 1 102 ? 41.280 11.747 6.971 1.00 53.03 102 VAL A C 1
ATOM 712 O O . VAL A 1 102 ? 40.648 12.322 6.093 1.00 53.03 102 VAL A O 1
ATOM 715 N N . VAL A 1 103 ? 41.561 12.303 8.152 1.00 50.88 103 VAL A N 1
ATOM 716 C CA . VAL A 1 103 ? 41.812 13.732 8.253 1.00 50.88 103 VAL A CA 1
ATOM 717 C C . VAL A 1 103 ? 42.770 13.996 7.099 1.00 50.88 103 VAL A C 1
ATOM 719 O O . VAL A 1 103 ? 43.855 13.395 7.098 1.00 50.88 103 VAL A O 1
ATOM 722 N N . PRO A 1 104 ? 42.353 14.746 6.063 1.00 56.91 104 PRO A N 1
ATOM 723 C CA . PRO A 1 104 ? 43.257 15.106 4.994 1.00 56.91 104 PRO A CA 1
ATOM 724 C C . PRO A 1 104 ? 44.492 15.667 5.681 1.00 56.91 104 PRO A C 1
ATOM 726 O O . PRO A 1 104 ? 44.389 16.573 6.507 1.00 56.91 104 PRO A O 1
ATOM 729 N N . ARG A 1 105 ? 45.650 15.035 5.460 1.00 60.50 105 ARG A N 1
ATOM 730 C CA . ARG A 1 105 ? 46.880 15.398 6.183 1.00 60.50 105 ARG A CA 1
ATOM 731 C C . ARG A 1 105 ? 47.278 16.855 5.918 1.00 60.50 105 ARG A C 1
ATOM 733 O O . ARG A 1 105 ? 48.093 17.389 6.659 1.00 60.50 105 ARG A O 1
ATOM 740 N N . SER A 1 106 ? 46.667 17.429 4.884 1.00 66.06 106 SER A N 1
ATOM 741 C CA . SER A 1 106 ? 46.746 18.803 4.444 1.00 66.06 106 SER A CA 1
ATOM 742 C C . SER A 1 106 ? 45.346 19.346 4.198 1.00 66.06 106 SER A C 1
ATOM 744 O O . SER A 1 106 ? 44.503 18.639 3.638 1.00 66.06 106 SER A O 1
ATOM 746 N N . SER A 1 107 ? 45.100 20.583 4.620 1.00 77.69 107 SER A N 1
ATOM 747 C CA . SER A 1 107 ? 43.883 21.320 4.282 1.00 77.69 107 SER A CA 1
ATOM 748 C C . SER A 1 107 ? 43.833 21.636 2.783 1.00 77.69 107 SER A C 1
ATOM 750 O O . SER A 1 107 ? 44.843 21.568 2.076 1.00 77.69 107 SER A O 1
ATOM 752 N N . ASP A 1 108 ? 42.653 22.009 2.286 1.00 78.75 108 ASP A N 1
ATOM 753 C CA . ASP A 1 108 ? 42.475 22.414 0.886 1.00 78.75 108 ASP A CA 1
ATOM 754 C C . ASP A 1 108 ? 43.407 23.582 0.506 1.00 78.75 108 ASP A C 1
ATOM 756 O O . ASP A 1 108 ? 43.871 23.653 -0.634 1.00 78.75 108 ASP A O 1
ATOM 760 N N . GLU A 1 109 ? 43.732 24.467 1.461 1.00 83.88 109 GLU A N 1
ATOM 761 C CA . GLU A 1 109 ? 44.676 25.567 1.237 1.00 83.88 109 GLU A CA 1
ATOM 762 C C . GLU A 1 109 ? 46.123 25.087 1.055 1.00 83.88 109 GLU A C 1
ATOM 764 O O . GLU A 1 109 ? 46.804 25.551 0.141 1.00 83.88 109 GLU A O 1
ATOM 769 N N . GLU A 1 110 ? 46.569 24.101 1.838 1.00 80.94 110 GLU A N 1
ATOM 770 C CA . GLU A 1 110 ? 47.910 23.520 1.724 1.00 80.94 110 GLU A CA 1
ATOM 771 C C . GLU A 1 110 ? 48.075 22.737 0.414 1.00 80.94 110 GLU A C 1
ATOM 773 O O . GLU A 1 110 ? 49.136 22.766 -0.213 1.00 80.94 110 GLU A O 1
ATOM 778 N N . LEU A 1 111 ? 47.022 22.046 -0.034 1.00 84.50 111 LEU A N 1
ATOM 779 C CA . LEU A 1 111 ? 47.028 21.342 -1.319 1.00 8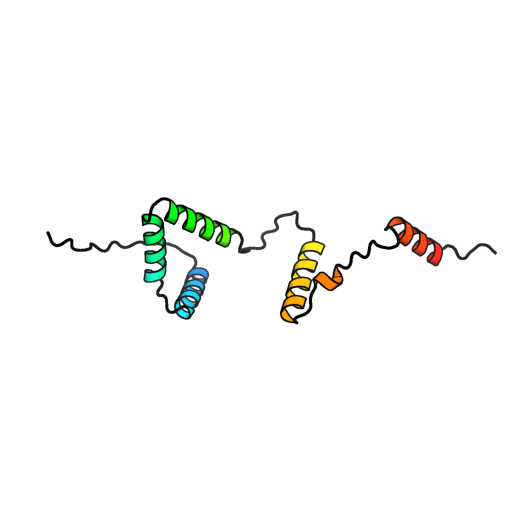4.50 111 LEU A CA 1
ATOM 780 C C . LEU A 1 111 ? 47.116 22.315 -2.497 1.00 84.50 111 LEU A C 1
ATOM 782 O O . LEU A 1 111 ? 47.842 22.052 -3.457 1.00 84.50 111 LEU A O 1
ATOM 786 N N . LEU A 1 112 ? 46.408 23.444 -2.415 1.00 85.00 112 LEU A N 1
ATOM 787 C CA . LEU A 1 112 ? 46.464 24.491 -3.428 1.00 85.00 112 LEU A CA 1
ATOM 788 C C . LEU A 1 112 ? 47.843 25.161 -3.471 1.00 85.00 112 LEU A C 1
ATOM 790 O O . LEU A 1 112 ? 48.387 25.367 -4.554 1.00 85.00 112 LEU A O 1
ATOM 794 N N . GLU A 1 113 ? 48.421 25.474 -2.309 1.00 85.38 113 GLU A N 1
ATOM 795 C CA . GLU A 1 113 ? 49.764 26.051 -2.205 1.00 85.38 113 GLU A CA 1
ATOM 796 C C . GLU A 1 113 ? 50.818 25.109 -2.794 1.00 85.38 113 GLU A C 1
ATOM 798 O O . GLU A 1 113 ? 51.647 25.534 -3.601 1.00 85.38 113 GLU A O 1
ATOM 803 N N . LYS A 1 114 ? 50.740 23.813 -2.473 1.00 82.44 114 LYS A N 1
ATOM 804 C CA . LYS A 1 114 ? 51.631 22.797 -3.035 1.00 82.44 114 LYS A CA 1
ATOM 805 C C . LYS A 1 114 ? 51.525 22.715 -4.560 1.00 82.44 114 LYS A C 1
ATOM 807 O O . LYS A 1 114 ? 52.551 22.702 -5.232 1.00 82.44 114 LYS A O 1
ATOM 812 N N . GLU A 1 115 ? 50.314 22.693 -5.114 1.00 85.81 115 GLU A N 1
ATOM 813 C CA . GLU A 1 115 ? 50.104 22.652 -6.568 1.00 85.81 115 GLU A CA 1
ATOM 814 C C . GLU A 1 115 ? 50.662 23.908 -7.259 1.00 85.81 115 GLU A C 1
ATOM 816 O O . GLU A 1 115 ? 51.263 23.832 -8.331 1.00 85.81 115 GLU A O 1
ATOM 821 N N . LEU A 1 116 ? 50.492 25.081 -6.642 1.00 86.31 116 LEU A N 1
ATOM 822 C CA . LEU A 1 116 ? 51.046 26.335 -7.153 1.00 86.31 116 LEU A CA 1
ATOM 823 C C . LEU A 1 116 ? 52.579 26.340 -7.102 1.00 86.31 116 LEU A C 1
ATOM 825 O O . LEU A 1 116 ? 53.209 26.770 -8.069 1.00 86.31 116 LEU A O 1
ATOM 829 N N . LEU A 1 117 ? 53.182 25.823 -6.028 1.00 85.38 117 LEU A N 1
ATOM 830 C CA . LEU A 1 117 ? 54.632 25.644 -5.932 1.00 85.38 117 LEU A CA 1
ATOM 831 C C . LEU A 1 117 ? 55.161 24.640 -6.962 1.00 85.38 117 LEU A C 1
ATOM 833 O O . LEU A 1 117 ? 56.200 24.886 -7.564 1.00 85.38 117 LEU A O 1
ATOM 837 N N . GLU A 1 118 ? 54.464 23.532 -7.204 1.00 84.38 118 GLU A N 1
ATOM 838 C CA . GLU A 1 118 ? 54.877 22.544 -8.209 1.00 84.38 118 GLU A CA 1
ATOM 839 C C . GLU A 1 118 ? 54.805 23.108 -9.636 1.00 84.38 118 GLU A C 1
ATOM 841 O O . GLU A 1 118 ? 55.622 22.754 -10.486 1.00 84.38 118 GLU A O 1
ATOM 846 N N . ARG A 1 119 ? 53.862 24.020 -9.903 1.00 81.50 119 ARG A N 1
ATOM 847 C CA . ARG A 1 119 ? 53.686 24.645 -11.224 1.00 81.50 119 ARG A CA 1
ATOM 848 C C . ARG A 1 119 ? 54.562 25.869 -11.468 1.00 81.50 119 ARG A C 1
ATOM 850 O O . ARG A 1 119 ? 54.902 26.129 -12.619 1.00 81.50 119 ARG A O 1
ATOM 857 N N . PHE A 1 120 ? 54.878 26.637 -10.426 1.00 81.88 120 PHE A N 1
ATOM 858 C CA . PHE A 1 120 ? 55.497 27.964 -10.560 1.00 81.88 120 PHE A CA 1
ATOM 859 C C . PHE A 1 120 ? 56.631 28.244 -9.563 1.00 81.88 120 PHE A C 1
ATOM 861 O O . PHE A 1 120 ? 57.287 29.274 -9.662 1.00 81.88 120 PHE A O 1
ATOM 868 N N . GLY A 1 121 ? 56.883 27.361 -8.597 1.00 66.44 121 GLY A N 1
ATOM 869 C CA . GLY A 1 121 ? 57.925 27.523 -7.575 1.00 66.44 121 GLY A CA 1
ATOM 870 C C . GLY A 1 121 ? 59.332 27.133 -8.039 1.00 66.44 121 GLY A C 1
ATOM 871 O O . GLY A 1 121 ? 60.264 27.144 -7.239 1.00 66.44 121 GLY A O 1
ATOM 872 N N . GLY A 1 122 ? 59.491 26.776 -9.313 1.00 65.00 122 GLY A N 1
ATOM 873 C CA . GLY A 1 122 ? 60.740 26.318 -9.911 1.00 65.00 122 GLY A CA 1
ATOM 874 C C . GLY A 1 122 ? 61.533 27.388 -10.657 1.0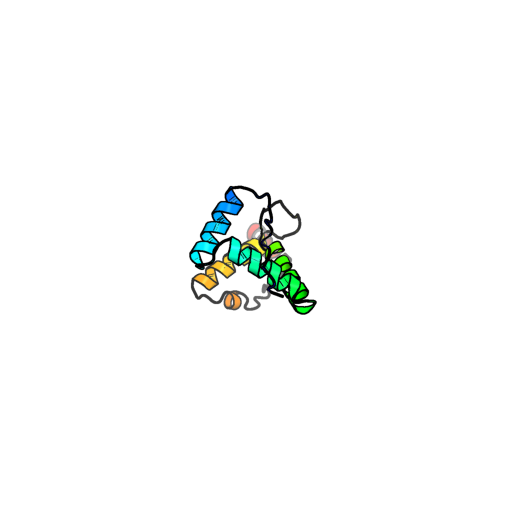0 65.00 122 GLY A C 1
ATOM 875 O O . GLY A 1 122 ? 62.187 27.020 -11.615 1.00 65.00 122 GLY A O 1
ATOM 876 N N . ASP A 1 123 ? 61.493 28.664 -10.261 1.00 63.03 123 ASP A N 1
ATOM 877 C CA . ASP A 1 123 ? 62.322 29.718 -10.871 1.00 63.03 123 ASP A CA 1
ATOM 878 C C . ASP A 1 123 ? 62.905 30.660 -9.802 1.00 63.03 123 ASP A C 1
ATOM 880 O O . ASP A 1 123 ? 62.492 31.807 -9.635 1.00 63.03 123 ASP A O 1
ATOM 884 N N . ALA A 1 124 ? 63.885 30.160 -9.050 1.00 56.66 124 ALA A N 1
ATOM 885 C CA . ALA A 1 124 ? 64.824 30.995 -8.306 1.00 56.66 124 ALA A CA 1
ATOM 886 C C . ALA A 1 124 ? 66.170 30.271 -8.162 1.00 56.66 124 ALA A C 1
ATOM 888 O O . ALA A 1 124 ? 66.519 29.782 -7.085 1.00 56.66 124 ALA A O 1
ATOM 889 N N . GLN A 1 125 ? 66.930 30.208 -9.257 1.00 46.78 125 GLN A N 1
ATOM 890 C CA . GLN A 1 125 ? 68.388 30.135 -9.191 1.00 46.78 125 GLN A CA 1
ATOM 891 C C . GLN A 1 125 ? 69.019 30.992 -10.285 1.00 46.78 125 GLN A C 1
ATOM 893 O O . GLN A 1 125 ? 68.546 30.912 -11.439 1.00 46.78 125 GLN A O 1
#

Sequence (125 aa):
MSNTAVSVQVNVRMDKPLRDAGDAGLAAMGVSPTQAVRTVWRLAASGPAGISALEKLFASSAASPAHAGASSGENPLNQGWGLFSAACTRLGLDASTSMVNVVPRSSDEELLEKELLERFGGDAQ